Protein AF-A0A1Y1MK30-F1 (afdb_monomer_lite)

Structure (mmCIF, N/CA/C/O backbone):
data_AF-A0A1Y1MK30-F1
#
_entry.id   AF-A0A1Y1MK30-F1
#
loop_
_atom_site.group_PDB
_atom_site.id
_atom_site.type_symbol
_atom_site.label_atom_id
_atom_site.label_alt_id
_atom_site.label_comp_id
_atom_site.label_asym_id
_atom_site.label_entity_id
_atom_site.label_seq_id
_atom_site.pdbx_PDB_ins_code
_atom_site.Cartn_x
_atom_site.Cartn_y
_atom_site.Cartn_z
_atom_site.occupancy
_atom_site.B_iso_or_equiv
_atom_site.auth_seq_id
_atom_site.auth_comp_id
_atom_site.auth_asym_id
_atom_site.auth_atom_id
_atom_site.pdbx_PDB_model_num
ATOM 1 N N . MET A 1 1 ? -21.262 31.384 38.516 1.00 44.31 1 MET A N 1
ATOM 2 C CA . MET A 1 1 ? -21.390 30.256 37.567 1.00 44.31 1 MET A CA 1
ATOM 3 C C . MET A 1 1 ? -20.018 29.949 36.966 1.00 44.31 1 MET A C 1
ATOM 5 O O . MET A 1 1 ? -19.655 30.646 36.035 1.00 44.31 1 MET A O 1
ATOM 9 N N . SER A 1 2 ? -19.225 29.004 37.503 1.00 46.66 2 SER A N 1
ATOM 10 C CA . SER A 1 2 ? -17.925 28.610 36.889 1.00 46.66 2 SER A CA 1
ATOM 11 C C . SER A 1 2 ? -17.162 27.477 37.620 1.00 46.66 2 SER A C 1
ATOM 13 O O . SER A 1 2 ? -15.970 27.617 37.879 1.00 46.66 2 SER A O 1
ATOM 15 N N . ARG A 1 3 ? -17.782 26.345 38.002 1.00 42.00 3 ARG A N 1
ATOM 16 C CA . ARG A 1 3 ? -17.029 25.288 38.736 1.00 42.00 3 ARG A CA 1
ATOM 17 C C . ARG A 1 3 ? -17.183 23.825 38.297 1.00 42.00 3 ARG A C 1
ATOM 19 O O . ARG A 1 3 ? -16.627 22.968 38.966 1.00 42.00 3 ARG A O 1
ATOM 26 N N . ASN A 1 4 ? -17.810 23.517 37.157 1.00 45.62 4 ASN A N 1
ATOM 27 C CA . ASN A 1 4 ? -18.097 22.111 36.797 1.00 45.62 4 ASN A CA 1
ATOM 28 C C . ASN A 1 4 ? -17.429 21.565 35.521 1.00 45.62 4 ASN A C 1
ATOM 30 O O . ASN A 1 4 ? -17.775 20.471 35.089 1.00 45.62 4 ASN A O 1
ATOM 34 N N . ILE A 1 5 ? -16.458 22.259 34.917 1.00 50.25 5 ILE A N 1
ATOM 35 C CA . ILE A 1 5 ? -15.823 21.769 33.672 1.00 50.25 5 ILE A CA 1
ATOM 36 C C . ILE A 1 5 ? -14.637 20.819 33.950 1.00 50.25 5 ILE A C 1
ATOM 38 O O . ILE A 1 5 ? -14.328 19.962 33.129 1.00 50.25 5 ILE A O 1
ATOM 42 N N . ILE A 1 6 ? -14.010 20.889 35.129 1.00 48.25 6 ILE A N 1
ATOM 43 C CA . ILE A 1 6 ? -12.757 20.159 35.422 1.00 48.25 6 ILE A CA 1
ATOM 44 C C . ILE A 1 6 ? -13.002 18.696 35.854 1.00 48.25 6 ILE A C 1
ATOM 46 O O . ILE A 1 6 ? -12.089 17.874 35.830 1.00 48.25 6 ILE A O 1
ATOM 50 N N . THR A 1 7 ? -14.234 18.320 36.205 1.00 45.72 7 THR A N 1
ATO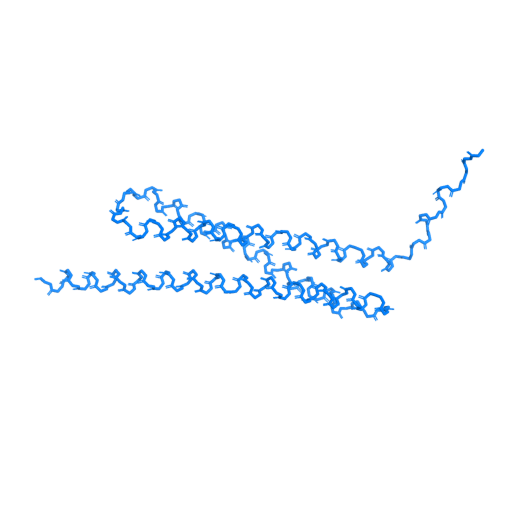M 51 C CA . THR A 1 7 ? -14.512 17.004 36.811 1.00 45.72 7 THR A CA 1
ATOM 52 C C . THR A 1 7 ? -14.937 15.926 35.808 1.00 45.72 7 THR A C 1
ATOM 54 O O . THR A 1 7 ? -14.816 14.741 36.108 1.00 45.72 7 THR A O 1
ATOM 57 N N . ILE A 1 8 ? -15.405 16.299 34.611 1.00 47.72 8 ILE A N 1
ATOM 58 C CA . ILE A 1 8 ? -15.925 15.336 33.618 1.00 47.72 8 ILE A CA 1
ATOM 59 C C . ILE A 1 8 ? -14.787 14.587 32.903 1.00 47.72 8 ILE A C 1
ATOM 61 O O . ILE A 1 8 ? -14.937 13.423 32.541 1.00 47.72 8 ILE A O 1
ATOM 65 N N . THR A 1 9 ? -13.613 15.201 32.765 1.00 46.19 9 THR A N 1
ATOM 66 C CA . THR A 1 9 ? -12.442 14.592 32.112 1.00 46.19 9 THR A CA 1
ATOM 67 C C . THR A 1 9 ? -11.854 13.410 32.883 1.00 46.19 9 THR A C 1
ATOM 69 O O . THR A 1 9 ? -11.261 12.532 32.267 1.00 46.19 9 THR A O 1
ATOM 72 N N . LYS A 1 10 ? -12.057 13.323 34.205 1.00 46.69 10 LYS A N 1
ATOM 73 C CA . LYS A 1 10 ? -11.483 12.252 35.042 1.00 46.69 10 LYS A CA 1
ATOM 74 C C . LYS A 1 10 ? -12.205 10.901 34.938 1.00 46.69 10 LYS A C 1
ATOM 76 O O . LYS A 1 10 ? -11.671 9.903 35.408 1.00 46.69 10 LYS A O 1
ATOM 81 N N . TRP A 1 11 ? -13.403 10.871 34.351 1.00 47.97 11 TRP A N 1
ATOM 82 C CA . TRP A 1 11 ? -14.272 9.686 34.320 1.00 47.97 11 TRP A CA 1
ATOM 83 C C . TRP A 1 11 ? -14.394 9.033 32.947 1.00 47.97 11 TRP A C 1
ATOM 85 O O . TRP A 1 11 ? -15.149 8.073 32.806 1.00 47.97 11 TRP A O 1
ATOM 95 N N . VAL A 1 12 ? -13.669 9.513 31.933 1.00 49.72 12 VAL A N 1
ATOM 96 C CA . VAL A 1 12 ? -13.597 8.794 30.658 1.00 49.72 12 VAL A CA 1
ATOM 97 C C . VAL A 1 12 ? -12.834 7.491 30.920 1.00 49.72 12 VAL A C 1
ATOM 99 O O . VAL A 1 12 ? -11.673 7.552 31.323 1.00 49.72 12 VAL A O 1
ATOM 102 N N . PRO A 1 13 ? -13.449 6.308 30.733 1.00 57.97 13 PRO A N 1
ATOM 103 C CA . PRO A 1 13 ? -12.749 5.051 30.955 1.00 57.97 13 PRO A CA 1
ATOM 104 C C . PRO A 1 13 ? -11.468 5.007 30.111 1.00 57.97 13 PRO A C 1
ATOM 106 O O . PRO A 1 13 ? -11.505 5.331 28.922 1.00 57.97 13 PRO A O 1
ATOM 109 N N . LEU A 1 14 ? -10.350 4.546 30.670 1.00 55.41 14 LEU A N 1
ATOM 110 C CA . LEU A 1 14 ? -9.088 4.336 29.932 1.00 55.41 14 LEU A CA 1
ATOM 111 C C . LEU A 1 14 ? -9.306 3.554 28.618 1.00 55.41 14 LEU A C 1
ATOM 113 O O . LEU A 1 14 ? -8.768 3.884 27.565 1.00 55.41 14 LEU A O 1
ATOM 117 N N . GLN A 1 15 ? -10.242 2.602 28.639 1.00 57.12 15 GLN A N 1
ATOM 118 C CA . GLN A 1 15 ? -10.665 1.806 27.482 1.00 57.12 15 GLN A CA 1
ATOM 119 C C . GLN A 1 15 ? -11.256 2.637 26.326 1.00 57.12 15 GLN A C 1
ATOM 121 O O . GLN A 1 15 ? -11.287 2.183 25.178 1.00 57.12 15 GLN A O 1
ATOM 126 N N . THR A 1 16 ? -11.831 3.809 26.603 1.00 63.53 16 THR A N 1
ATOM 127 C CA . THR A 1 16 ? -12.337 4.740 25.580 1.00 63.53 16 THR A CA 1
ATOM 128 C C . THR A 1 16 ? -11.210 5.553 24.952 1.00 63.53 16 THR A C 1
ATOM 130 O O . THR A 1 16 ? -11.228 5.722 23.731 1.00 63.53 16 THR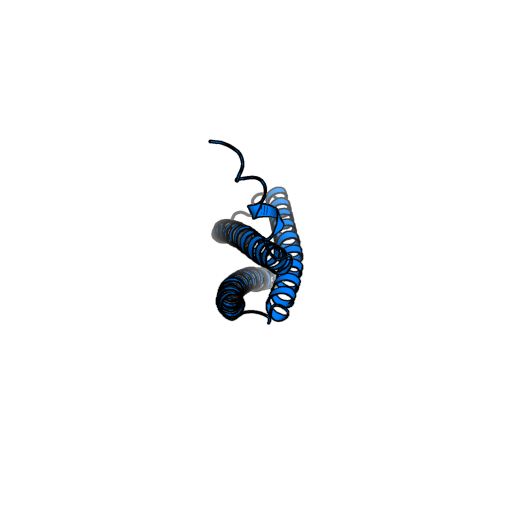 A O 1
ATOM 133 N N . GLU A 1 17 ? -10.200 5.964 25.722 1.00 65.38 17 GLU A N 1
ATOM 134 C CA . GLU A 1 17 ? -9.006 6.639 25.191 1.00 65.38 17 GLU A CA 1
ATOM 135 C C . GLU A 1 17 ? -8.148 5.713 24.328 1.00 65.38 17 GLU A C 1
ATOM 137 O O . GLU A 1 17 ? -7.795 6.085 23.210 1.00 65.38 17 GLU A O 1
ATOM 142 N N . GLU A 1 18 ? -7.908 4.473 24.761 1.00 67.94 18 GLU A N 1
ATOM 143 C CA . GLU A 1 18 ? -7.187 3.474 23.960 1.00 67.94 18 GLU A CA 1
ATOM 144 C C . GLU A 1 18 ? -7.875 3.240 22.611 1.00 67.94 18 GLU A C 1
ATOM 146 O O . GLU A 1 18 ? -7.246 3.298 21.554 1.00 67.94 18 GLU A O 1
ATOM 151 N N . SER A 1 19 ? -9.201 3.066 22.618 1.00 68.62 19 SER A N 1
ATOM 152 C CA . SER A 1 19 ? -9.961 2.901 21.375 1.00 68.62 19 SER A CA 1
ATOM 153 C C . SER A 1 19 ? -9.931 4.152 20.488 1.00 68.62 19 SER A C 1
ATOM 155 O O . SER A 1 19 ? -9.884 4.036 19.264 1.00 68.62 19 SER A O 1
ATOM 157 N N . LYS A 1 20 ? -9.903 5.354 21.079 1.00 75.75 20 LYS A N 1
ATOM 158 C CA . LYS A 1 20 ? -9.763 6.617 20.343 1.00 75.75 20 LYS A CA 1
ATOM 159 C C . LYS A 1 20 ? -8.392 6.703 19.670 1.00 75.75 20 LYS A C 1
ATOM 161 O O . LYS A 1 20 ? -8.338 7.051 18.493 1.00 75.75 20 LYS A O 1
ATOM 166 N N . ASN A 1 21 ? -7.327 6.304 20.364 1.00 80.62 21 ASN A N 1
ATOM 167 C CA . ASN A 1 21 ? -5.974 6.250 19.813 1.00 80.62 21 ASN A CA 1
ATOM 168 C C . ASN A 1 21 ? -5.871 5.272 18.637 1.00 80.62 21 ASN A C 1
ATOM 170 O O . ASN A 1 21 ? -5.317 5.632 17.602 1.00 80.62 21 ASN A O 1
ATOM 174 N N . VAL A 1 22 ? -6.473 4.080 18.735 1.00 80.19 22 VAL A N 1
ATOM 175 C CA . VAL A 1 22 ? -6.514 3.118 17.615 1.00 80.19 22 VAL A CA 1
ATOM 176 C C . VAL A 1 22 ? -7.206 3.722 16.389 1.00 80.19 22 VAL A C 1
ATOM 178 O O . VAL A 1 22 ? -6.694 3.626 15.275 1.00 80.19 22 VAL A O 1
ATOM 181 N N . PHE A 1 23 ? -8.350 4.391 16.563 1.00 82.00 23 PHE A N 1
ATOM 182 C CA . PHE A 1 23 ? -9.059 5.004 15.434 1.00 82.00 23 PHE A CA 1
ATOM 183 C C . PHE A 1 23 ? -8.336 6.227 14.856 1.00 82.00 23 PHE A C 1
ATOM 185 O O . PHE A 1 23 ? -8.396 6.437 13.646 1.00 82.00 23 PHE A O 1
ATOM 192 N N . LEU A 1 24 ? -7.629 7.007 15.680 1.00 84.19 24 LEU A N 1
ATOM 193 C CA . LEU A 1 24 ? -6.759 8.084 15.201 1.00 84.19 24 LEU A CA 1
ATOM 194 C C . LEU A 1 24 ? -5.621 7.525 14.343 1.00 84.19 24 LEU A C 1
ATOM 196 O O . LEU A 1 24 ? -5.418 8.005 13.231 1.00 84.19 24 LEU A O 1
ATOM 200 N N . LYS A 1 25 ? -4.955 6.452 14.794 1.00 84.31 25 LYS A N 1
ATOM 201 C CA . LYS A 1 25 ? -3.949 5.739 13.988 1.00 84.31 25 LYS A CA 1
ATOM 202 C C . LYS A 1 25 ? -4.530 5.249 12.660 1.00 84.31 25 LYS A C 1
ATOM 204 O O . LYS A 1 25 ? -3.895 5.419 11.627 1.00 84.31 25 LYS A O 1
ATOM 209 N N . CYS A 1 26 ? -5.744 4.690 12.661 1.00 84.75 26 CYS A N 1
ATOM 210 C CA . CYS A 1 26 ? -6.410 4.255 11.427 1.00 84.75 26 CYS A CA 1
ATOM 211 C C . CYS A 1 26 ? -6.681 5.426 10.470 1.00 84.75 26 CYS A C 1
ATOM 213 O O . CYS A 1 26 ? -6.533 5.275 9.259 1.00 84.75 26 CYS A O 1
ATOM 215 N N . ASN A 1 27 ? -7.045 6.598 10.999 1.00 85.38 27 ASN A N 1
ATOM 216 C CA . ASN A 1 27 ? -7.251 7.791 10.185 1.00 85.38 27 ASN A CA 1
ATOM 217 C C . ASN A 1 27 ? -5.938 8.323 9.597 1.00 85.38 27 ASN A C 1
ATOM 219 O O . ASN A 1 27 ? -5.896 8.610 8.406 1.00 85.38 27 ASN A O 1
ATOM 223 N N . HIS A 1 28 ? -4.866 8.389 10.391 1.00 88.00 28 HIS A N 1
ATOM 224 C CA . HIS A 1 28 ? -3.537 8.750 9.889 1.00 88.00 28 HIS A CA 1
ATOM 225 C C . HIS A 1 28 ? -3.053 7.772 8.818 1.00 88.00 28 HIS A C 1
ATOM 227 O O . HIS A 1 28 ? -2.571 8.195 7.773 1.00 88.00 28 HIS A O 1
ATOM 233 N N . LEU A 1 29 ? -3.257 6.471 9.040 1.00 87.81 29 LEU A N 1
ATOM 234 C CA . LEU A 1 29 ? -2.916 5.435 8.072 1.00 87.81 29 LEU A CA 1
ATOM 235 C C . LEU A 1 29 ? -3.700 5.592 6.767 1.00 87.81 29 LEU A C 1
ATOM 237 O O . LEU A 1 29 ? -3.139 5.410 5.692 1.00 87.81 29 LEU A O 1
ATOM 241 N N . ARG A 1 30 ? -4.987 5.951 6.846 1.00 87.50 30 ARG A N 1
ATOM 242 C CA . ARG A 1 30 ? -5.796 6.255 5.663 1.00 87.50 30 ARG A CA 1
ATOM 243 C C . ARG A 1 30 ? -5.211 7.424 4.876 1.00 87.50 30 ARG A C 1
ATOM 245 O O . ARG A 1 30 ? -5.078 7.286 3.667 1.00 87.50 30 ARG A O 1
ATOM 252 N N . THR A 1 31 ? -4.881 8.532 5.539 1.00 90.06 31 THR A N 1
ATOM 253 C CA . THR A 1 31 ? -4.304 9.711 4.876 1.00 90.06 31 THR A CA 1
ATOM 254 C C . THR A 1 31 ? -2.972 9.364 4.218 1.00 90.06 31 THR A C 1
ATOM 256 O O . THR A 1 31 ? -2.849 9.508 3.010 1.00 90.06 31 THR A O 1
ATOM 259 N N . ALA A 1 32 ? -2.042 8.756 4.958 1.00 88.31 32 ALA A N 1
ATOM 260 C CA . ALA A 1 32 ? -0.740 8.363 4.418 1.00 88.31 32 ALA A CA 1
ATOM 261 C C . ALA A 1 32 ? -0.859 7.387 3.229 1.00 88.31 32 ALA A C 1
ATOM 263 O O . ALA A 1 32 ? -0.103 7.459 2.264 1.00 88.31 32 ALA A O 1
ATOM 264 N N . ALA A 1 33 ? -1.843 6.484 3.258 1.00 86.38 33 ALA A N 1
ATOM 265 C CA . ALA A 1 33 ? -2.111 5.591 2.137 1.00 86.38 33 ALA A CA 1
ATOM 266 C C . ALA A 1 33 ? -2.703 6.307 0.913 1.00 86.38 33 ALA A C 1
ATOM 268 O O . ALA A 1 33 ? -2.456 5.886 -0.216 1.00 86.38 33 ALA A O 1
ATOM 269 N N . GLN A 1 34 ? -3.511 7.349 1.121 1.00 88.81 34 GLN A N 1
ATOM 270 C CA . GLN A 1 34 ? -4.031 8.188 0.041 1.00 88.81 34 GLN A CA 1
ATOM 271 C C . GLN A 1 34 ? -2.914 9.012 -0.597 1.00 88.81 34 GLN A C 1
ATOM 273 O O . GLN A 1 34 ? -2.849 9.062 -1.822 1.00 88.81 34 GLN A O 1
ATOM 278 N N . ASP A 1 35 ? -2.010 9.559 0.212 1.00 88.75 35 ASP A N 1
ATOM 279 C CA . ASP A 1 35 ? -0.841 10.294 -0.269 1.00 88.75 35 ASP A CA 1
ATOM 280 C C . ASP A 1 35 ? 0.056 9.376 -1.111 1.00 88.75 35 ASP A C 1
ATOM 282 O O . ASP A 1 35 ? 0.421 9.720 -2.231 1.00 88.75 35 ASP A O 1
ATOM 286 N N . LEU A 1 36 ? 0.309 8.146 -0.644 1.00 87.50 36 LEU A N 1
ATOM 287 C CA . LEU A 1 36 ? 1.058 7.150 -1.415 1.00 87.50 36 LEU A CA 1
ATOM 288 C C . LEU A 1 36 ? 0.367 6.792 -2.740 1.00 87.50 36 LEU A C 1
ATOM 290 O O . LEU A 1 36 ? 1.036 6.661 -3.763 1.00 87.50 36 LEU A O 1
ATOM 294 N N . LEU A 1 37 ? -0.963 6.635 -2.744 1.00 86.38 37 LEU A N 1
ATOM 295 C CA . LEU A 1 37 ? -1.727 6.391 -3.975 1.00 86.38 37 LEU A CA 1
ATOM 296 C C . LEU A 1 37 ? -1.602 7.556 -4.959 1.00 86.38 37 LEU A C 1
ATOM 298 O O . LEU A 1 37 ? -1.492 7.324 -6.161 1.00 86.38 37 LEU A O 1
ATOM 302 N N . GLN A 1 38 ? -1.616 8.791 -4.460 1.00 88.56 38 GLN A N 1
ATOM 303 C CA . GLN A 1 38 ? -1.436 9.975 -5.288 1.00 88.56 38 GLN A CA 1
ATOM 304 C C . GLN A 1 38 ? -0.020 10.026 -5.868 1.00 88.56 38 GLN A C 1
ATOM 306 O O . GLN A 1 38 ? 0.119 10.178 -7.078 1.00 88.56 38 GLN A O 1
ATOM 311 N N . SER A 1 39 ? 1.012 9.807 -5.048 1.00 86.12 39 SER A N 1
ATOM 312 C CA . SER A 1 39 ? 2.408 9.754 -5.502 1.00 86.12 39 SER A CA 1
ATOM 313 C C . SER A 1 39 ? 2.636 8.658 -6.545 1.00 86.12 39 SER A C 1
ATOM 315 O O . SER A 1 39 ? 3.250 8.914 -7.577 1.00 86.12 39 SER A O 1
ATOM 317 N N . LEU A 1 40 ? 2.080 7.460 -6.332 1.00 84.12 40 LEU A N 1
ATOM 318 C CA . LEU A 1 40 ? 2.122 6.363 -7.305 1.00 84.12 40 LEU A CA 1
ATOM 319 C C . LEU A 1 40 ? 1.407 6.719 -8.613 1.00 84.12 40 LEU A C 1
ATOM 321 O O . LEU A 1 40 ? 1.903 6.393 -9.689 1.00 84.12 40 LEU A O 1
ATOM 325 N N . GLY A 1 41 ? 0.247 7.375 -8.532 1.00 83.38 41 GLY A N 1
ATOM 326 C CA . GLY A 1 41 ? -0.512 7.809 -9.704 1.00 83.38 41 GLY A CA 1
ATOM 327 C C . GLY A 1 41 ? 0.228 8.861 -10.531 1.00 83.38 41 GLY A C 1
ATOM 328 O O . GLY A 1 41 ? 0.293 8.740 -11.756 1.00 83.38 41 GLY A O 1
ATOM 329 N N . THR A 1 42 ? 0.829 9.852 -9.869 1.00 86.12 42 THR A N 1
ATOM 330 C CA . THR A 1 42 ? 1.671 10.864 -10.518 1.00 86.12 42 THR A CA 1
ATOM 331 C C . THR A 1 42 ? 2.885 10.212 -11.173 1.00 86.12 42 THR A C 1
ATOM 333 O O . THR A 1 42 ? 3.103 10.409 -12.366 1.00 86.12 42 THR A O 1
ATOM 336 N N . PHE A 1 43 ? 3.602 9.352 -10.442 1.00 84.31 43 PHE A N 1
ATOM 337 C CA . PHE A 1 43 ? 4.763 8.633 -10.964 1.00 84.31 43 PHE A CA 1
ATOM 338 C C . PHE A 1 43 ? 4.416 7.801 -12.203 1.00 84.31 43 PHE A C 1
ATOM 340 O O . PHE A 1 43 ? 5.094 7.904 -13.219 1.00 84.31 43 PHE A O 1
ATOM 347 N N . LEU A 1 44 ? 3.340 7.008 -12.155 1.00 81.25 44 LEU A N 1
ATOM 348 C CA . LEU A 1 44 ? 2.895 6.200 -13.295 1.00 81.25 44 LEU A CA 1
ATOM 349 C C . LEU A 1 44 ? 2.543 7.056 -14.512 1.00 81.25 44 LEU A C 1
ATOM 351 O O . LEU A 1 44 ? 2.899 6.695 -15.631 1.00 81.25 44 LEU A O 1
ATOM 355 N N . SER A 1 45 ? 1.875 8.189 -14.298 1.00 80.81 45 SER A N 1
ATOM 356 C CA . SER A 1 45 ? 1.493 9.098 -15.382 1.00 80.81 45 SER A CA 1
ATOM 357 C C . SER A 1 45 ? 2.726 9.706 -16.054 1.00 80.81 45 SER A C 1
ATOM 359 O O . SER A 1 45 ? 2.828 9.707 -17.280 1.00 80.81 45 SER A O 1
ATOM 361 N N . GLU A 1 46 ? 3.693 10.171 -15.261 1.00 79.00 46 GLU A N 1
ATOM 362 C CA . GLU A 1 46 ? 4.968 10.692 -15.764 1.00 79.00 46 GLU A CA 1
ATOM 363 C C . GLU A 1 46 ? 5.787 9.607 -16.472 1.00 79.00 46 GLU A C 1
ATOM 365 O O . GLU A 1 46 ? 6.359 9.846 -17.536 1.00 79.00 46 GLU A O 1
ATOM 370 N N . PHE A 1 47 ? 5.813 8.399 -15.909 1.00 75.06 47 PHE A N 1
ATOM 371 C CA . PHE A 1 47 ? 6.516 7.251 -16.467 1.00 75.06 47 PHE A CA 1
ATOM 372 C C . PHE A 1 47 ? 5.940 6.843 -17.828 1.00 75.06 47 PHE A C 1
ATOM 374 O O . PHE A 1 47 ? 6.683 6.690 -18.796 1.00 75.06 47 PHE A O 1
ATOM 381 N N . GLN A 1 48 ? 4.614 6.739 -17.943 1.00 73.44 48 GLN A N 1
ATOM 382 C CA . GLN A 1 48 ? 3.938 6.434 -19.206 1.00 73.44 48 GLN A CA 1
ATOM 383 C C . GLN A 1 48 ? 4.141 7.536 -20.254 1.00 73.44 48 GLN A C 1
ATOM 385 O O . GLN A 1 48 ? 4.401 7.223 -21.416 1.00 73.44 48 GLN A O 1
ATOM 390 N N . GLN A 1 49 ? 4.083 8.816 -19.868 1.00 71.88 49 GLN A N 1
ATOM 391 C CA . GLN A 1 49 ? 4.352 9.929 -20.788 1.00 71.88 49 GLN A CA 1
ATOM 392 C C . GLN A 1 49 ? 5.788 9.897 -21.329 1.00 71.88 49 GLN A C 1
ATOM 394 O O . GLN A 1 49 ? 5.991 10.069 -22.532 1.00 71.88 49 GLN A O 1
ATOM 399 N N . LYS A 1 50 ? 6.778 9.619 -20.470 1.00 67.94 50 LYS A N 1
ATOM 400 C CA . LYS A 1 50 ? 8.191 9.499 -20.868 1.00 67.94 50 LYS A CA 1
ATOM 401 C C . LYS A 1 50 ? 8.461 8.261 -21.731 1.00 67.94 50 LYS A C 1
ATOM 403 O O . LYS A 1 50 ? 9.258 8.331 -22.661 1.00 67.94 50 LYS A O 1
ATOM 408 N N . ASN A 1 51 ? 7.771 7.146 -21.484 1.00 60.38 51 ASN A N 1
ATOM 409 C CA . ASN A 1 51 ? 7.909 5.929 -22.294 1.00 60.38 51 ASN A CA 1
ATOM 410 C C . ASN A 1 51 ? 7.173 6.010 -23.640 1.00 60.38 51 ASN A C 1
ATOM 412 O O . ASN A 1 51 ? 7.611 5.402 -24.618 1.00 60.38 51 ASN A O 1
ATOM 416 N N . GLY A 1 52 ? 6.078 6.772 -23.715 1.00 55.19 52 GLY A N 1
ATOM 417 C CA . GLY A 1 52 ? 5.294 6.951 -24.938 1.00 55.19 52 GLY A CA 1
ATOM 418 C C . GLY A 1 52 ? 6.031 7.727 -26.030 1.00 55.19 52 GLY A C 1
ATOM 419 O O . GLY A 1 52 ? 5.776 7.515 -27.217 1.00 55.19 52 GLY A O 1
ATOM 420 N N . TRP A 1 53 ? 6.972 8.600 -25.665 1.00 45.47 53 TRP A N 1
ATOM 421 C CA . TRP A 1 53 ? 7.692 9.471 -26.593 1.00 45.47 53 TRP A CA 1
ATOM 422 C C . TRP A 1 53 ? 9.199 9.332 -26.408 1.00 45.47 53 TRP A C 1
ATOM 424 O O . TRP A 1 53 ? 9.706 9.856 -25.436 1.00 45.47 53 TRP A O 1
ATOM 434 N N . LYS A 1 54 ? 9.887 8.681 -27.364 1.00 49.25 54 LYS A N 1
ATOM 435 C CA . LYS A 1 54 ? 11.275 8.881 -27.878 1.00 49.25 54 LYS A CA 1
ATOM 436 C C . LYS A 1 54 ? 12.342 9.643 -27.040 1.00 49.25 54 LYS A C 1
ATOM 438 O O . LYS A 1 54 ? 13.318 10.117 -27.619 1.00 49.25 54 LYS A O 1
ATOM 443 N N . SER A 1 55 ? 12.257 9.766 -25.722 1.00 47.16 55 SER A N 1
ATOM 444 C CA . SER A 1 55 ? 13.158 10.590 -24.925 1.00 47.16 55 SER A CA 1
ATOM 445 C C . SER A 1 55 ? 14.212 9.704 -24.278 1.00 47.16 55 SER A C 1
ATOM 447 O O . SER A 1 55 ? 14.206 9.451 -23.079 1.00 47.16 55 SER A O 1
ATOM 449 N N . TYR A 1 56 ? 15.201 9.319 -25.081 1.00 49.41 56 TYR A N 1
ATOM 450 C CA . TYR A 1 56 ? 16.550 8.988 -24.605 1.00 49.41 56 TYR A CA 1
ATOM 451 C C . TYR A 1 56 ? 17.269 10.237 -24.041 1.00 49.41 56 TYR A C 1
ATOM 453 O O . TYR A 1 56 ? 18.479 10.399 -24.190 1.00 49.41 56 TYR A O 1
ATOM 461 N N . GLN A 1 57 ? 16.532 11.189 -23.464 1.00 46.31 57 GLN A N 1
ATOM 462 C CA . GLN A 1 57 ? 17.085 12.457 -23.018 1.00 46.31 57 GLN A CA 1
ATOM 463 C C . GLN A 1 57 ? 17.589 12.320 -21.580 1.00 46.31 57 GLN A C 1
ATOM 465 O O . GLN A 1 57 ? 16.837 12.437 -20.612 1.00 46.31 57 GLN A O 1
ATOM 470 N N . THR A 1 58 ? 18.914 12.139 -21.518 1.00 50.81 58 THR A N 1
ATOM 471 C CA . THR A 1 58 ? 19.848 12.331 -20.392 1.00 50.81 58 THR A CA 1
ATOM 472 C C . THR A 1 58 ? 19.782 11.322 -19.241 1.00 50.81 58 THR A C 1
ATOM 474 O O . THR A 1 58 ? 18.769 11.190 -18.565 1.00 50.81 58 THR A O 1
ATOM 477 N N . LEU A 1 59 ? 20.923 10.664 -18.973 1.00 50.88 59 LEU A N 1
ATOM 478 C CA . LEU A 1 59 ? 21.149 9.746 -17.842 1.00 50.88 59 LEU A CA 1
ATOM 479 C C . LEU A 1 59 ? 20.702 10.328 -16.487 1.00 50.88 59 LEU A C 1
ATOM 481 O O . LEU A 1 59 ? 20.165 9.585 -15.672 1.00 50.88 59 LEU A O 1
ATOM 485 N N . SER A 1 60 ? 20.820 11.646 -16.282 1.00 53.50 60 SER A N 1
ATOM 486 C CA . SER A 1 60 ? 20.403 12.303 -15.032 1.00 53.50 60 SER A CA 1
ATOM 487 C C . SER A 1 60 ? 18.895 12.229 -14.767 1.00 53.50 60 SER A C 1
ATOM 489 O O . SER A 1 60 ? 18.469 12.239 -13.618 1.00 53.50 60 SER A O 1
ATOM 491 N N . ASN A 1 61 ? 18.060 12.134 -15.811 1.00 63.53 61 ASN A N 1
ATOM 492 C CA . ASN A 1 61 ? 16.615 11.969 -15.638 1.00 63.53 61 ASN A CA 1
ATOM 493 C C . ASN A 1 61 ? 16.241 10.543 -15.222 1.00 63.53 61 ASN A C 1
ATOM 495 O O . ASN A 1 61 ? 15.177 10.354 -14.637 1.00 63.53 61 ASN A O 1
ATOM 499 N N . ASN A 1 62 ? 17.087 9.552 -15.521 1.00 67.56 62 ASN A N 1
ATOM 500 C CA . ASN A 1 62 ? 16.841 8.160 -15.151 1.00 67.56 62 ASN A CA 1
ATOM 501 C C . ASN A 1 62 ? 17.195 7.902 -13.684 1.00 67.56 62 ASN A C 1
ATOM 503 O O . ASN A 1 62 ? 16.443 7.208 -13.009 1.00 67.56 62 ASN A O 1
ATOM 507 N N . GLU A 1 63 ? 18.279 8.500 -13.182 1.00 72.69 63 GLU A N 1
ATOM 508 C CA . GLU A 1 63 ? 18.638 8.450 -11.755 1.00 72.69 63 GLU A CA 1
ATOM 509 C C . GLU A 1 63 ? 17.516 9.032 -10.887 1.00 72.69 63 GLU A C 1
ATOM 511 O O . GLU A 1 63 ? 17.050 8.368 -9.969 1.00 72.69 63 GLU A O 1
ATOM 516 N N . LEU A 1 64 ? 16.960 10.187 -11.269 1.00 77.19 64 LEU A N 1
ATOM 517 C CA . LEU A 1 64 ? 15.846 10.813 -10.547 1.00 77.19 64 LEU A CA 1
ATOM 518 C C . LEU A 1 64 ? 14.557 9.964 -10.561 1.00 77.19 64 LEU A C 1
ATOM 520 O O . LEU A 1 64 ? 13.777 9.984 -9.611 1.00 77.19 64 LEU A O 1
ATOM 524 N N . ILE A 1 65 ? 14.315 9.187 -11.625 1.00 76.12 65 ILE A N 1
ATOM 525 C CA . ILE A 1 65 ? 13.192 8.233 -11.678 1.00 76.12 65 ILE A CA 1
ATOM 526 C C . ILE A 1 65 ? 13.423 7.071 -10.705 1.00 76.12 65 ILE A C 1
ATOM 528 O O . ILE A 1 65 ? 12.477 6.645 -10.041 1.00 76.12 65 ILE A O 1
ATOM 532 N N . ILE A 1 66 ? 14.656 6.566 -10.622 1.00 79.81 66 ILE A N 1
ATOM 533 C CA . ILE A 1 66 ? 15.028 5.486 -9.703 1.00 79.81 66 ILE A CA 1
ATOM 534 C C . ILE A 1 66 ? 14.913 5.968 -8.255 1.00 79.81 66 ILE A C 1
ATOM 536 O O . ILE A 1 66 ? 14.231 5.313 -7.474 1.00 79.81 66 ILE A O 1
ATOM 540 N N . GLU A 1 67 ? 15.458 7.140 -7.922 1.00 82.88 67 GLU A N 1
ATOM 541 C CA . GLU A 1 67 ? 15.355 7.741 -6.582 1.00 82.88 67 GLU A CA 1
ATOM 542 C C . GLU A 1 67 ? 13.893 7.940 -6.154 1.00 82.88 67 GLU A C 1
ATOM 544 O O . GLU A 1 67 ? 13.502 7.591 -5.038 1.00 82.88 67 GLU A O 1
ATOM 549 N N . ASN A 1 68 ? 13.040 8.435 -7.057 1.00 82.19 68 ASN A N 1
ATOM 550 C CA . ASN A 1 68 ? 11.610 8.577 -6.782 1.00 82.19 68 ASN A CA 1
ATOM 551 C C . ASN A 1 68 ? 10.932 7.220 -6.532 1.00 82.19 68 ASN A C 1
ATOM 553 O O . ASN A 1 68 ? 10.065 7.107 -5.662 1.00 82.19 68 ASN A O 1
ATOM 557 N N . LEU A 1 69 ? 11.312 6.183 -7.281 1.00 82.25 69 LEU A N 1
ATOM 558 C CA . LEU A 1 69 ? 10.775 4.835 -7.109 1.00 82.25 69 LEU A CA 1
ATOM 559 C C . LEU A 1 69 ? 11.258 4.190 -5.800 1.00 82.25 69 LEU A C 1
ATOM 561 O O . LEU A 1 69 ? 10.473 3.513 -5.132 1.00 82.25 69 LEU A O 1
ATOM 565 N N . GLU A 1 70 ? 12.504 4.435 -5.398 1.00 85.69 70 GLU A N 1
ATOM 566 C CA . GLU A 1 70 ? 13.051 4.026 -4.101 1.00 85.69 70 GLU A CA 1
ATOM 567 C C . GLU A 1 70 ? 12.298 4.701 -2.951 1.00 85.69 70 GLU A C 1
ATOM 569 O O . GLU A 1 70 ? 11.768 4.006 -2.083 1.00 85.69 70 GLU A O 1
ATOM 574 N N . ALA A 1 71 ? 12.099 6.022 -3.006 1.00 86.50 71 ALA A N 1
ATOM 575 C CA . ALA A 1 71 ? 11.343 6.760 -1.992 1.00 86.50 71 ALA A CA 1
ATOM 576 C C . ALA A 1 71 ? 9.889 6.262 -1.852 1.00 86.50 71 ALA A C 1
ATOM 578 O O . ALA A 1 71 ? 9.368 6.101 -0.740 1.00 86.50 71 ALA A O 1
ATOM 579 N N . ILE A 1 72 ? 9.220 5.968 -2.974 1.00 85.69 72 ILE A N 1
ATOM 580 C CA . ILE A 1 72 ? 7.879 5.362 -2.984 1.00 85.69 72 ILE A CA 1
ATOM 581 C C . ILE A 1 72 ? 7.909 3.965 -2.349 1.00 85.69 72 ILE A C 1
ATOM 583 O O . ILE A 1 72 ? 7.000 3.609 -1.590 1.00 85.69 72 ILE A O 1
ATOM 587 N N . THR A 1 73 ? 8.941 3.172 -2.640 1.00 86.38 73 THR A N 1
ATOM 588 C CA . THR A 1 73 ? 9.094 1.804 -2.128 1.00 86.38 73 THR A CA 1
ATOM 589 C C . THR A 1 73 ? 9.329 1.792 -0.621 1.00 86.38 73 THR A C 1
ATOM 591 O O . THR A 1 73 ? 8.677 1.019 0.089 1.00 86.38 73 THR A O 1
ATOM 594 N N . ASP A 1 74 ? 10.176 2.686 -0.116 1.00 88.88 74 ASP A N 1
ATOM 595 C CA . ASP A 1 74 ? 10.432 2.849 1.315 1.00 88.88 74 ASP A CA 1
ATOM 596 C C . ASP A 1 74 ? 9.161 3.267 2.052 1.00 88.88 74 ASP A C 1
ATOM 598 O O . ASP A 1 74 ? 8.744 2.613 3.015 1.00 88.88 74 ASP A O 1
ATOM 602 N N . THR A 1 75 ? 8.454 4.267 1.518 1.00 87.25 75 THR A N 1
ATOM 603 C CA . THR A 1 75 ? 7.167 4.715 2.065 1.00 87.25 75 THR A CA 1
ATOM 604 C C . THR A 1 75 ? 6.155 3.565 2.098 1.00 87.25 75 THR A C 1
ATOM 606 O O . THR A 1 75 ? 5.486 3.340 3.110 1.00 87.25 75 THR A O 1
ATOM 609 N N . ALA A 1 76 ? 6.057 2.772 1.025 1.00 85.06 76 ALA A N 1
ATOM 610 C CA . ALA A 1 76 ? 5.175 1.608 0.968 1.00 85.06 76 ALA A CA 1
ATOM 611 C C . ALA A 1 76 ? 5.564 0.523 1.991 1.00 85.06 76 ALA A C 1
ATOM 613 O O . ALA A 1 76 ? 4.688 -0.117 2.593 1.00 85.06 76 ALA A O 1
ATOM 614 N N . HIS A 1 77 ? 6.862 0.318 2.221 1.00 87.00 77 HIS A N 1
ATOM 615 C CA . HIS A 1 77 ? 7.370 -0.640 3.196 1.00 87.00 77 HIS A CA 1
ATOM 616 C C . HIS A 1 77 ? 7.028 -0.234 4.637 1.00 87.00 77 HIS A C 1
ATOM 618 O O . HIS A 1 77 ? 6.580 -1.069 5.435 1.00 87.00 77 HIS A O 1
ATOM 624 N N . GLU A 1 78 ? 7.179 1.043 4.979 1.00 87.50 78 GLU A N 1
ATOM 625 C CA . GLU A 1 78 ? 6.770 1.580 6.279 1.00 87.50 78 GLU A CA 1
ATOM 626 C C . GLU A 1 78 ? 5.255 1.470 6.483 1.00 87.50 78 GLU A C 1
ATOM 628 O O . GLU A 1 78 ? 4.776 1.006 7.529 1.00 87.50 78 GLU A O 1
ATOM 633 N N . LEU A 1 79 ? 4.483 1.799 5.445 1.00 87.00 79 LEU A N 1
ATOM 634 C CA . LEU A 1 79 ? 3.027 1.714 5.468 1.00 87.00 79 LEU A CA 1
ATOM 635 C C . LEU A 1 79 ? 2.545 0.277 5.714 1.00 87.00 79 LEU A C 1
ATOM 637 O O . LEU A 1 79 ? 1.606 0.055 6.483 1.00 87.00 79 LEU A O 1
ATOM 641 N N . LYS A 1 80 ? 3.211 -0.720 5.115 1.00 87.38 80 LYS A N 1
ATOM 642 C CA . LYS A 1 80 ? 2.923 -2.148 5.326 1.00 87.38 80 LYS A CA 1
ATOM 643 C C . LYS A 1 80 ? 2.986 -2.515 6.809 1.00 87.38 80 LYS A C 1
ATOM 645 O O . LYS A 1 80 ? 2.066 -3.171 7.305 1.00 87.38 80 LYS A O 1
ATOM 650 N N . LYS A 1 81 ? 4.036 -2.095 7.525 1.00 87.50 81 LYS A N 1
ATOM 651 C CA . LYS A 1 81 ? 4.179 -2.357 8.971 1.00 87.50 81 LYS A CA 1
ATOM 652 C C . LYS A 1 81 ? 3.021 -1.728 9.753 1.00 87.50 81 LYS A C 1
ATOM 654 O O . LYS A 1 81 ? 2.404 -2.396 10.586 1.00 87.50 81 LYS A O 1
ATOM 659 N N . SER A 1 82 ? 2.664 -0.491 9.415 1.00 86.94 82 SER A N 1
ATOM 660 C CA . SER A 1 82 ? 1.549 0.238 10.031 1.00 86.94 82 SER A CA 1
ATOM 661 C C . SER A 1 82 ? 0.192 -0.436 9.795 1.00 86.94 82 SER A C 1
ATOM 663 O O . SER A 1 82 ? -0.600 -0.562 10.730 1.00 86.94 82 SER A O 1
ATOM 665 N N . PHE A 1 83 ? -0.056 -0.967 8.593 1.00 83.75 83 PHE A N 1
ATOM 666 C CA . PHE A 1 83 ? -1.250 -1.764 8.298 1.00 83.75 83 PHE A CA 1
ATOM 667 C C . PHE A 1 83 ? -1.330 -3.032 9.150 1.00 83.75 83 PHE A C 1
ATOM 669 O O . PHE A 1 83 ? -2.379 -3.306 9.733 1.00 83.75 83 PHE A O 1
ATOM 676 N N . PHE A 1 84 ? -0.242 -3.801 9.255 1.00 84.88 84 PHE A N 1
ATOM 677 C CA . PHE A 1 84 ? -0.230 -5.019 10.073 1.00 84.88 84 PHE A CA 1
ATOM 678 C C . PHE A 1 84 ? -0.541 -4.729 11.544 1.00 84.88 84 PHE A C 1
ATOM 680 O O . PHE A 1 84 ? -1.352 -5.435 12.150 1.00 84.88 84 PHE A O 1
ATOM 687 N N . ASN A 1 85 ? 0.051 -3.671 12.097 1.00 85.50 85 ASN A N 1
ATOM 688 C CA . ASN A 1 85 ? -0.194 -3.263 13.476 1.00 85.50 85 ASN A CA 1
ATOM 689 C C . ASN A 1 85 ? -1.644 -2.797 13.677 1.00 85.50 85 ASN A C 1
ATOM 691 O O . ASN A 1 85 ? -2.306 -3.262 14.603 1.00 85.50 85 ASN A O 1
ATOM 695 N N . ALA A 1 86 ? -2.183 -1.975 12.769 1.00 82.31 86 ALA A N 1
ATOM 696 C CA . ALA A 1 86 ? -3.566 -1.503 12.843 1.00 82.31 86 ALA A CA 1
ATOM 697 C C . ALA A 1 86 ? -4.586 -2.653 12.767 1.00 82.31 86 ALA A C 1
ATOM 699 O O . ALA A 1 86 ? -5.512 -2.713 13.576 1.00 82.31 86 ALA A O 1
ATOM 700 N N . PHE A 1 87 ? -4.407 -3.615 11.853 1.00 80.06 87 PHE A N 1
ATOM 701 C CA . PHE A 1 87 ? -5.290 -4.786 11.771 1.00 80.06 87 PHE A CA 1
ATOM 702 C C . PHE A 1 87 ? -5.225 -5.658 13.032 1.00 80.06 87 PHE A C 1
ATOM 704 O O . PHE A 1 87 ? -6.259 -6.158 13.482 1.00 80.06 87 PHE A O 1
ATOM 711 N N . ARG A 1 88 ? -4.036 -5.806 13.634 1.00 82.81 88 ARG A N 1
ATOM 712 C CA . ARG A 1 88 ? -3.858 -6.530 14.900 1.00 82.81 88 ARG A CA 1
ATOM 713 C C . ARG A 1 88 ? -4.589 -5.831 16.052 1.00 82.81 88 ARG A C 1
ATOM 715 O O . ARG A 1 88 ? -5.367 -6.482 16.748 1.00 82.81 88 ARG A O 1
ATOM 722 N N . GLU A 1 89 ? -4.404 -4.520 16.211 1.00 80.38 89 GLU A N 1
ATOM 723 C CA . GLU A 1 89 ? -5.060 -3.708 17.253 1.00 80.38 89 GLU A CA 1
ATOM 724 C C . GLU A 1 89 ? -6.597 -3.694 17.092 1.00 80.38 89 GLU A C 1
ATOM 726 O O . GLU A 1 89 ? -7.344 -3.802 18.070 1.00 80.38 89 GLU A O 1
ATOM 731 N N . LEU A 1 90 ? -7.102 -3.636 15.852 1.00 76.81 90 LEU A N 1
ATOM 732 C CA . LEU A 1 90 ? -8.540 -3.710 15.560 1.00 76.81 90 LEU A CA 1
ATOM 733 C C . LEU A 1 90 ? -9.140 -5.091 15.875 1.00 76.81 90 LEU A C 1
ATOM 735 O O . LEU A 1 90 ? -10.305 -5.169 16.272 1.00 76.81 90 LEU A O 1
ATOM 739 N N . GLY A 1 91 ? -8.365 -6.171 15.723 1.00 71.81 91 GLY A N 1
ATOM 740 C CA . GLY A 1 91 ? -8.785 -7.543 16.036 1.00 71.81 91 GLY A CA 1
ATOM 741 C C . GLY A 1 91 ? -8.871 -7.853 17.538 1.00 71.81 91 GLY A C 1
ATOM 742 O O . GLY A 1 91 ? -9.665 -8.704 17.948 1.00 71.81 91 GLY A O 1
ATOM 743 N N . GLN A 1 92 ? -8.097 -7.147 18.367 1.00 71.94 92 GLN A N 1
ATOM 744 C CA . GLN A 1 92 ? -8.070 -7.322 19.827 1.00 71.94 92 GLN A CA 1
ATOM 745 C C . GLN A 1 92 ? -9.197 -6.557 20.552 1.00 71.94 92 GLN A C 1
ATOM 747 O O . GLN A 1 92 ? -9.611 -6.942 21.646 1.00 71.94 92 GLN A O 1
ATOM 752 N N . ASN A 1 93 ? -9.766 -5.519 19.929 1.00 62.06 93 ASN A N 1
ATOM 753 C CA . ASN A 1 93 ? -10.807 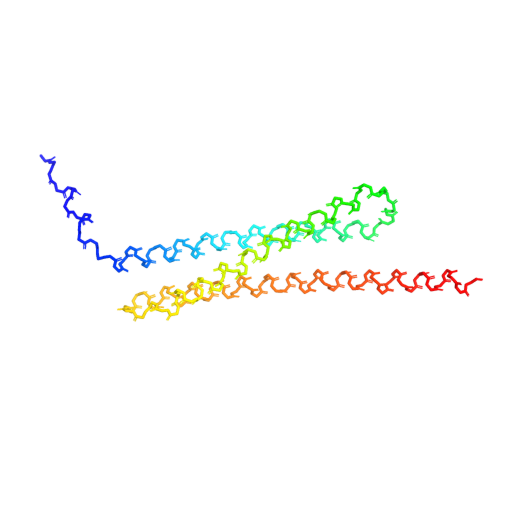-4.661 20.508 1.00 62.06 93 ASN A CA 1
ATOM 754 C C . ASN A 1 93 ? -12.206 -5.329 20.547 1.00 62.06 93 ASN A C 1
ATOM 756 O O . ASN A 1 93 ? -13.102 -5.012 19.763 1.00 62.06 93 ASN A O 1
ATOM 760 N N . ARG A 1 94 ? -12.422 -6.268 21.480 1.00 56.84 94 ARG A N 1
ATOM 761 C CA . ARG A 1 94 ? -13.665 -7.069 21.585 1.00 56.84 94 ARG A CA 1
ATOM 762 C C . ARG A 1 94 ? -14.770 -6.495 22.486 1.00 56.84 94 ARG A C 1
ATOM 764 O O . ARG A 1 94 ? -15.870 -7.046 22.490 1.00 56.84 94 ARG A O 1
ATOM 771 N N . GLN A 1 95 ? -14.529 -5.420 23.237 1.00 58.50 95 GLN A N 1
ATOM 772 C CA . GLN A 1 95 ? -15.279 -5.195 24.485 1.00 58.50 95 GLN A CA 1
ATOM 773 C C . GLN A 1 95 ? -16.582 -4.361 24.422 1.00 58.50 95 GLN A C 1
ATOM 775 O O . GLN A 1 95 ? -17.256 -4.275 25.437 1.00 58.50 95 GLN A O 1
ATOM 780 N N . MET A 1 96 ? -17.034 -3.806 23.283 1.00 60.69 96 MET A N 1
ATOM 781 C CA . MET A 1 96 ? -18.369 -3.152 23.204 1.00 60.69 96 MET A CA 1
ATOM 782 C C . MET A 1 96 ? -19.006 -3.239 21.809 1.00 60.69 96 MET A C 1
ATOM 784 O O . MET A 1 96 ? -18.294 -3.179 20.809 1.00 60.69 96 MET A O 1
ATOM 788 N N . ALA A 1 97 ? -20.343 -3.299 21.717 1.00 59.56 97 ALA A N 1
ATOM 789 C CA . ALA A 1 97 ? -21.075 -3.369 20.441 1.00 59.56 97 ALA A CA 1
ATOM 790 C C . ALA A 1 97 ? -20.784 -2.173 19.508 1.00 59.56 97 ALA A C 1
ATOM 792 O O . ALA A 1 97 ? -20.454 -2.370 18.341 1.00 59.56 97 ALA A O 1
ATOM 793 N N . ILE A 1 98 ? -20.787 -0.943 20.037 1.00 61.06 98 ILE A N 1
ATOM 794 C CA . ILE A 1 98 ? -20.444 0.275 19.273 1.00 61.06 98 ILE A CA 1
ATOM 795 C C . ILE A 1 98 ? -18.984 0.229 18.787 1.00 61.06 98 ILE A C 1
ATOM 797 O O . ILE A 1 98 ? -18.690 0.559 17.637 1.00 61.06 98 ILE A O 1
ATOM 801 N N . LYS A 1 99 ? -18.060 -0.253 19.632 1.00 68.44 99 LYS A N 1
ATOM 802 C CA . LYS A 1 99 ? -16.647 -0.438 19.260 1.00 68.44 99 LYS A CA 1
ATOM 803 C C . LYS A 1 99 ? -16.480 -1.504 18.175 1.00 68.44 99 LYS A C 1
ATOM 805 O O . LYS A 1 99 ? -15.680 -1.302 17.267 1.00 68.44 99 LYS A O 1
ATOM 810 N N . LYS A 1 100 ? -17.262 -2.589 18.212 1.00 70.69 100 LYS A N 1
ATOM 811 C CA . LYS A 1 100 ? -17.267 -3.633 17.172 1.00 70.69 100 LYS A CA 1
ATOM 812 C C . LYS A 1 100 ? -17.727 -3.089 15.821 1.00 70.69 100 LYS A C 1
ATOM 814 O O . LYS A 1 100 ? -17.065 -3.351 14.823 1.00 70.69 100 LYS A O 1
ATOM 819 N N . VAL A 1 101 ? -18.809 -2.304 15.785 1.00 75.38 101 VAL A N 1
ATOM 820 C CA . VAL A 1 101 ? -19.303 -1.684 14.540 1.00 75.38 101 VAL A CA 1
ATOM 821 C C . VAL A 1 101 ? -18.249 -0.746 13.952 1.00 75.38 101 VAL A C 1
ATOM 823 O O . VAL A 1 101 ? -17.886 -0.881 12.784 1.00 75.38 101 VAL A O 1
ATOM 826 N N . LYS A 1 102 ? -17.686 0.153 14.769 1.00 76.38 102 LYS A N 1
ATOM 827 C CA . LYS A 1 102 ? -16.659 1.102 14.317 1.00 76.38 102 LYS A CA 1
ATOM 828 C C . LYS A 1 102 ? -15.352 0.410 13.909 1.00 76.38 102 LYS A C 1
ATOM 830 O O . LYS A 1 102 ? -14.749 0.800 12.916 1.00 76.38 102 LYS A O 1
ATOM 835 N N . SER A 1 103 ? -14.940 -0.641 14.621 1.00 78.31 103 SER A N 1
ATOM 836 C CA . SER A 1 103 ? -13.783 -1.467 14.250 1.00 78.31 103 SER A CA 1
ATOM 837 C C . SER A 1 103 ? -14.000 -2.159 12.902 1.00 78.31 103 SER A C 1
ATOM 839 O O . SER A 1 103 ? -13.150 -2.060 12.022 1.00 78.31 103 SER A O 1
ATOM 841 N N . LYS A 1 104 ? -15.174 -2.767 12.682 1.00 81.25 104 LYS A N 1
ATOM 842 C CA . LYS A 1 104 ? -15.527 -3.407 11.405 1.00 81.25 104 LYS A CA 1
ATOM 843 C C . LYS A 1 104 ? -15.552 -2.410 10.240 1.00 81.25 104 LYS A C 1
ATOM 845 O O . LYS A 1 104 ? -15.084 -2.736 9.150 1.00 81.25 104 LYS A O 1
ATOM 850 N N . MET A 1 105 ? -16.059 -1.198 10.472 1.00 86.00 105 MET A N 1
ATOM 851 C CA . MET A 1 105 ? -16.020 -0.108 9.491 1.00 86.00 105 MET A CA 1
ATOM 852 C C . MET A 1 105 ? -14.573 0.219 9.095 1.00 86.00 105 MET A C 1
ATOM 854 O O . MET A 1 105 ? -14.236 0.153 7.916 1.00 86.00 105 MET A O 1
ATOM 858 N N . TRP A 1 106 ? -13.695 0.466 10.074 1.00 83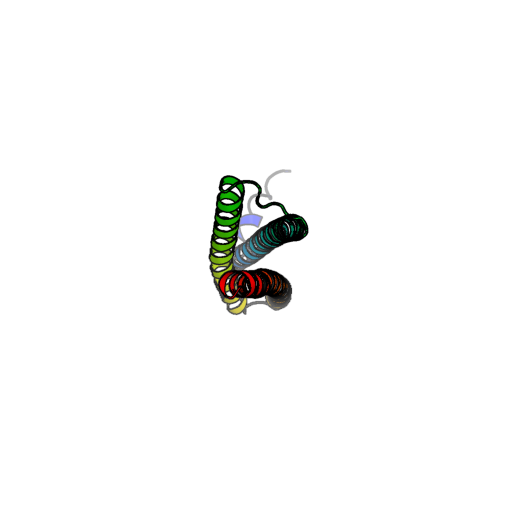.75 106 TRP A N 1
ATOM 859 C CA . TRP A 1 106 ? -12.281 0.755 9.815 1.00 83.75 106 TRP A CA 1
ATOM 860 C C . TRP A 1 106 ? -11.537 -0.406 9.154 1.00 83.75 106 TRP A C 1
ATOM 862 O O . TRP A 1 106 ? -10.758 -0.173 8.236 1.00 83.75 106 TRP A O 1
ATOM 872 N N . GLN A 1 107 ? -11.799 -1.652 9.556 1.00 85.00 107 GLN A N 1
ATOM 873 C CA . GLN A 1 107 ? -11.246 -2.829 8.879 1.00 85.00 107 GLN A CA 1
ATOM 874 C C . GLN A 1 107 ? -11.645 -2.860 7.402 1.00 85.00 107 GLN A C 1
ATOM 876 O O . GLN A 1 107 ? -10.801 -3.119 6.548 1.00 85.00 107 GLN A O 1
ATOM 881 N N . THR A 1 108 ? -12.911 -2.565 7.098 1.00 85.50 108 THR A N 1
ATOM 882 C CA . THR A 1 108 ? -13.423 -2.541 5.723 1.00 85.50 108 THR A CA 1
ATOM 883 C C . THR A 1 108 ? -12.754 -1.440 4.900 1.00 85.50 108 THR A C 1
ATOM 885 O O . THR A 1 108 ? -12.327 -1.690 3.774 1.00 85.50 108 THR A O 1
ATOM 888 N N . ASP A 1 109 ? -12.618 -0.235 5.454 1.00 85.81 109 ASP A N 1
ATOM 889 C CA . ASP A 1 109 ? -11.990 0.888 4.754 1.00 85.81 109 ASP A CA 1
ATOM 890 C C . ASP A 1 109 ? -10.490 0.667 4.532 1.00 85.81 109 ASP A C 1
ATOM 892 O O . ASP A 1 109 ? -10.006 0.819 3.410 1.00 85.81 109 ASP A O 1
ATOM 896 N N . LEU A 1 110 ? -9.759 0.220 5.557 1.00 85.50 110 LEU A N 1
ATOM 897 C CA . LEU A 1 110 ? -8.343 -0.134 5.432 1.00 85.50 110 LEU A CA 1
ATOM 898 C C . LEU A 1 110 ? -8.133 -1.276 4.430 1.00 85.50 110 LEU A C 1
ATOM 900 O O . LEU A 1 110 ? -7.168 -1.257 3.668 1.00 85.50 110 LEU A O 1
ATOM 904 N N . TRP A 1 111 ? -9.051 -2.245 4.376 1.00 86.88 111 TRP A N 1
ATOM 905 C CA . TRP A 1 111 ? -9.002 -3.324 3.391 1.00 86.88 111 TRP A CA 1
ATOM 906 C C . TRP A 1 111 ? -9.180 -2.814 1.959 1.00 86.88 111 TRP A C 1
ATOM 908 O O . TRP A 1 111 ? -8.398 -3.173 1.078 1.00 86.88 111 TRP A O 1
ATOM 918 N N . LYS A 1 112 ? -10.155 -1.927 1.721 1.00 88.81 112 LYS A N 1
ATOM 919 C CA . LYS A 1 112 ? -10.349 -1.286 0.409 1.00 88.81 112 LYS A CA 1
ATOM 920 C C . LYS A 1 112 ? -9.100 -0.528 -0.036 1.00 88.81 112 LYS A C 1
ATOM 922 O O . LYS A 1 112 ? -8.706 -0.626 -1.193 1.00 88.81 112 LYS A O 1
ATOM 927 N N . ILE A 1 113 ? -8.469 0.212 0.873 1.00 86.12 113 ILE A N 1
ATOM 928 C CA . ILE A 1 113 ? -7.240 0.962 0.587 1.00 86.12 113 ILE A CA 1
ATOM 929 C C . ILE A 1 113 ? -6.092 0.009 0.247 1.00 86.12 113 ILE A C 1
ATOM 931 O O . ILE A 1 113 ? -5.412 0.204 -0.757 1.00 86.12 113 ILE A O 1
ATOM 935 N N . LYS A 1 114 ? -5.918 -1.060 1.031 1.00 83.75 114 LYS A N 1
ATOM 936 C CA . LYS A 1 114 ? -4.916 -2.098 0.765 1.00 83.75 114 LYS A CA 1
ATOM 937 C C . LYS A 1 114 ? -5.100 -2.731 -0.620 1.00 83.75 114 LYS A C 1
ATOM 939 O O . LYS A 1 114 ? -4.116 -2.931 -1.331 1.00 83.75 114 LYS A O 1
ATOM 944 N N . LEU A 1 115 ? -6.340 -3.025 -1.018 1.00 87.88 115 LEU A N 1
ATOM 945 C CA . LEU A 1 115 ? -6.649 -3.546 -2.355 1.00 87.88 115 LEU A CA 1
ATOM 946 C C . LEU A 1 115 ? -6.294 -2.544 -3.457 1.00 87.88 115 LEU A C 1
ATOM 948 O O . LEU A 1 115 ? -5.658 -2.928 -4.433 1.00 87.88 115 LEU A O 1
ATOM 952 N N . LYS A 1 116 ? -6.640 -1.261 -3.286 1.00 86.31 116 LYS A N 1
ATOM 953 C CA . LYS A 1 116 ? -6.269 -0.203 -4.240 1.00 86.31 116 LYS A CA 1
ATOM 954 C C . LYS A 1 116 ? -4.755 -0.091 -4.413 1.00 86.31 116 LYS A C 1
ATOM 956 O O . LYS A 1 116 ? -4.285 -0.062 -5.543 1.00 86.31 116 LYS A O 1
ATOM 961 N N . LEU A 1 117 ? -4.001 -0.086 -3.312 1.00 84.25 117 LEU A N 1
ATOM 962 C CA . LEU A 1 117 ? -2.535 -0.077 -3.354 1.00 84.25 117 LEU A CA 1
ATOM 963 C C . LEU A 1 117 ? -1.984 -1.303 -4.089 1.00 84.25 117 LEU A C 1
ATOM 965 O O . LEU A 1 117 ? -1.085 -1.175 -4.911 1.00 84.25 117 LEU A O 1
ATOM 969 N N . SER A 1 118 ? -2.557 -2.483 -3.837 1.00 86.19 118 SER A N 1
ATOM 970 C CA . SER A 1 118 ? -2.139 -3.724 -4.503 1.00 86.19 118 SER A CA 1
ATOM 971 C C . SER A 1 118 ? -2.384 -3.670 -6.015 1.00 86.19 118 SER A C 1
ATOM 973 O O . SER A 1 118 ? -1.516 -4.068 -6.785 1.00 86.19 118 SER A O 1
ATOM 975 N N . TYR A 1 119 ? -3.528 -3.128 -6.441 1.00 87.94 119 TYR A N 1
ATOM 976 C CA . TYR A 1 119 ? -3.843 -2.927 -7.856 1.00 87.94 119 TYR A CA 1
ATOM 977 C C . TYR A 1 119 ? -2.863 -1.958 -8.532 1.00 87.94 119 TYR A C 1
ATOM 979 O O . TYR A 1 119 ? -2.348 -2.249 -9.608 1.00 87.94 119 TYR A O 1
ATOM 987 N N . PHE A 1 120 ? -2.552 -0.834 -7.881 1.00 82.12 120 PHE A N 1
ATOM 988 C CA . PHE A 1 120 ? -1.580 0.136 -8.394 1.00 82.12 120 PHE A CA 1
ATOM 989 C C . PHE A 1 120 ? -0.172 -0.457 -8.523 1.00 82.12 120 PHE A C 1
ATOM 991 O O . PHE A 1 120 ? 0.484 -0.264 -9.544 1.00 82.12 120 PHE A O 1
ATOM 998 N N . LEU A 1 121 ? 0.276 -1.224 -7.526 1.00 84.12 121 LEU A N 1
ATOM 999 C CA . LEU A 1 121 ? 1.560 -1.927 -7.585 1.00 84.12 121 LEU A CA 1
ATOM 1000 C C . LEU A 1 121 ? 1.592 -2.958 -8.717 1.00 84.12 121 LEU A C 1
ATOM 1002 O O . LEU A 1 121 ? 2.581 -3.044 -9.439 1.00 84.12 121 LEU A O 1
ATOM 1006 N N . GLN A 1 122 ? 0.510 -3.714 -8.912 1.00 87.06 122 GLN A N 1
ATOM 1007 C CA . GLN A 1 122 ? 0.407 -4.657 -10.025 1.00 87.06 122 GLN A CA 1
ATOM 1008 C C . GLN A 1 122 ? 0.494 -3.943 -11.380 1.00 87.06 122 GLN A C 1
ATOM 1010 O O . GLN A 1 122 ? 1.167 -4.433 -12.289 1.00 87.06 122 GLN A O 1
ATOM 1015 N N . HIS A 1 123 ? -0.153 -2.785 -11.512 1.00 82.69 123 HIS A N 1
ATOM 1016 C CA . HIS A 1 123 ? -0.075 -1.968 -12.718 1.00 82.69 123 HIS A CA 1
ATOM 1017 C C . HIS A 1 123 ? 1.363 -1.497 -12.983 1.00 82.69 123 HIS A C 1
ATOM 1019 O O . HIS A 1 123 ? 1.869 -1.670 -14.087 1.00 82.69 123 HIS A O 1
ATOM 1025 N N . LEU A 1 124 ? 2.062 -1.000 -11.957 1.00 81.19 124 LEU A N 1
ATOM 1026 C CA . LEU A 1 124 ? 3.472 -0.603 -12.046 1.00 81.19 124 LEU A CA 1
ATOM 1027 C C . LEU A 1 124 ? 4.380 -1.758 -12.496 1.00 81.19 124 LEU A C 1
ATOM 1029 O O . LEU A 1 124 ? 5.187 -1.591 -13.405 1.00 81.19 124 LEU A O 1
ATOM 1033 N N . ILE A 1 125 ? 4.223 -2.942 -11.899 1.00 84.25 12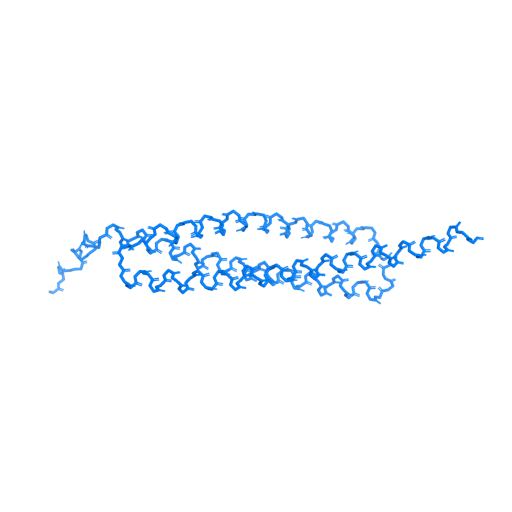5 ILE A N 1
ATOM 1034 C CA . ILE A 1 125 ? 4.992 -4.136 -12.280 1.00 84.25 125 ILE A CA 1
ATOM 1035 C C . ILE A 1 125 ? 4.726 -4.508 -13.742 1.00 84.25 125 ILE A C 1
ATOM 1037 O O . ILE A 1 125 ? 5.655 -4.867 -14.461 1.00 84.25 125 ILE A O 1
ATOM 1041 N N . SER A 1 126 ? 3.472 -4.405 -14.186 1.00 83.25 126 SER A N 1
ATOM 1042 C CA . SER A 1 126 ? 3.082 -4.725 -15.563 1.00 83.25 126 SER A CA 1
ATOM 1043 C C . SER A 1 126 ? 3.722 -3.765 -16.568 1.00 83.25 126 SER A C 1
ATOM 1045 O O . SER A 1 126 ? 4.245 -4.216 -17.583 1.00 83.25 126 SER A O 1
ATOM 1047 N N . GLU A 1 127 ? 3.753 -2.466 -16.262 1.00 78.56 127 GLU A N 1
ATOM 1048 C CA . GLU A 1 127 ? 4.428 -1.450 -17.082 1.00 78.56 127 GLU A CA 1
ATOM 1049 C C . GLU A 1 127 ? 5.940 -1.705 -17.172 1.00 78.56 127 GLU A C 1
ATOM 1051 O O . GLU A 1 127 ? 6.512 -1.704 -18.260 1.00 78.56 127 GLU A O 1
ATOM 1056 N N . ILE A 1 128 ? 6.599 -2.006 -16.047 1.00 79.44 128 ILE A N 1
ATOM 1057 C CA . ILE A 1 128 ? 8.035 -2.332 -16.032 1.00 79.44 128 ILE A CA 1
ATOM 1058 C C . ILE A 1 128 ? 8.316 -3.603 -16.848 1.00 79.44 128 ILE A C 1
ATOM 1060 O O . ILE A 1 128 ? 9.258 -3.638 -17.642 1.00 79.44 128 ILE A O 1
ATOM 1064 N N . ALA A 1 129 ? 7.493 -4.641 -16.687 1.00 81.00 129 ALA A N 1
ATOM 1065 C CA . ALA A 1 129 ? 7.625 -5.883 -17.441 1.00 81.00 129 ALA A CA 1
ATOM 1066 C C . ALA A 1 129 ? 7.432 -5.656 -18.948 1.00 81.00 129 ALA A C 1
ATOM 1068 O O . ALA A 1 129 ? 8.197 -6.195 -19.749 1.00 81.00 129 ALA A O 1
ATOM 1069 N N . PHE A 1 130 ? 6.463 -4.821 -19.336 1.00 78.94 130 PHE A N 1
ATOM 1070 C CA . PHE A 1 130 ? 6.239 -4.444 -20.729 1.00 78.94 130 PHE A CA 1
ATOM 1071 C C . PHE A 1 130 ? 7.473 -3.775 -21.343 1.00 78.94 130 PHE A C 1
ATOM 1073 O O . PHE A 1 130 ? 7.895 -4.158 -22.435 1.00 78.94 130 PHE A O 1
ATOM 1080 N N . LEU A 1 131 ? 8.108 -2.839 -20.626 1.00 74.06 131 LEU A N 1
ATOM 1081 C CA . LEU A 1 131 ? 9.360 -2.235 -21.088 1.00 74.06 131 LEU A CA 1
ATOM 1082 C C . LEU A 1 131 ? 10.457 -3.280 -21.257 1.00 74.06 131 LEU A C 1
ATOM 1084 O O . LEU A 1 131 ? 11.148 -3.272 -22.271 1.00 74.06 131 LEU A O 1
ATOM 1088 N N . TYR A 1 132 ? 10.617 -4.187 -20.293 1.00 76.31 132 TYR A N 1
ATOM 1089 C CA . TYR A 1 132 ? 11.656 -5.210 -20.364 1.00 76.31 132 TYR A CA 1
ATOM 1090 C C . TYR A 1 132 ? 11.491 -6.107 -21.597 1.00 76.31 132 TYR A C 1
ATOM 1092 O O . TYR A 1 132 ? 12.458 -6.330 -22.325 1.00 76.31 132 TYR A O 1
ATOM 1100 N N . VAL A 1 133 ? 10.265 -6.561 -21.876 1.00 78.50 133 VAL A N 1
ATOM 1101 C CA . VAL A 1 133 ? 9.956 -7.360 -23.072 1.00 78.50 133 VAL A CA 1
ATOM 1102 C C . VAL A 1 133 ? 10.238 -6.555 -24.341 1.00 78.50 133 VAL A C 1
ATOM 1104 O O . VAL A 1 133 ? 10.997 -7.001 -25.197 1.00 78.50 133 VAL A O 1
ATOM 1107 N N . HIS A 1 134 ? 9.713 -5.334 -24.438 1.00 72.62 134 HIS A N 1
ATOM 1108 C CA . HIS A 1 134 ? 9.818 -4.532 -25.656 1.00 72.62 134 HIS A CA 1
ATOM 1109 C C . HIS A 1 134 ? 11.258 -4.054 -25.944 1.00 72.62 134 HIS A C 1
ATOM 1111 O O . HIS A 1 134 ? 11.679 -3.978 -27.106 1.00 72.62 134 HIS A O 1
ATOM 1117 N N . TYR A 1 135 ? 12.040 -3.710 -24.917 1.00 71.31 135 TYR A N 1
ATOM 1118 C CA . TYR A 1 135 ? 13.454 -3.354 -25.082 1.00 71.31 135 TYR A CA 1
ATOM 1119 C C . TYR A 1 135 ? 14.335 -4.584 -25.292 1.00 71.31 135 TYR A C 1
ATOM 1121 O O . TYR A 1 135 ? 15.271 -4.512 -26.088 1.00 71.31 135 TYR A O 1
ATOM 1129 N N . GLY A 1 136 ? 14.019 -5.710 -24.647 1.00 70.81 136 GLY A N 1
ATOM 1130 C CA . GLY A 1 136 ? 14.680 -6.991 -24.883 1.00 70.81 136 GLY A CA 1
ATOM 1131 C C . GLY A 1 136 ? 14.539 -7.440 -26.337 1.00 70.81 136 GLY A C 1
ATOM 1132 O O . GLY A 1 136 ? 15.538 -7.723 -26.993 1.00 70.81 136 GLY A O 1
ATOM 1133 N N . GLU A 1 137 ? 13.323 -7.400 -26.886 1.00 69.81 137 GLU A N 1
ATOM 1134 C CA . GLU A 1 137 ? 13.059 -7.707 -28.297 1.00 69.81 137 GLU A CA 1
ATOM 1135 C C . GLU A 1 137 ? 13.817 -6.774 -29.251 1.00 69.81 137 GLU A C 1
ATOM 1137 O O . GLU A 1 137 ? 14.409 -7.226 -30.237 1.00 69.81 137 GLU A O 1
ATOM 1142 N N . ARG A 1 138 ? 13.867 -5.469 -28.951 1.00 67.44 138 ARG A N 1
ATOM 1143 C CA . ARG A 1 138 ? 14.646 -4.506 -29.746 1.00 67.44 138 ARG A CA 1
ATOM 1144 C C . ARG A 1 138 ? 16.146 -4.777 -29.696 1.00 67.44 138 ARG A C 1
ATOM 1146 O O . ARG A 1 138 ? 16.784 -4.726 -30.743 1.00 67.44 138 ARG A O 1
ATOM 1153 N N . MET A 1 139 ? 16.699 -5.065 -28.519 1.00 62.72 139 MET A N 1
ATOM 1154 C CA . MET A 1 139 ? 18.116 -5.409 -28.366 1.00 62.72 139 MET A CA 1
ATOM 1155 C C . MET A 1 139 ? 18.460 -6.663 -29.167 1.00 62.72 139 MET A C 1
ATOM 1157 O O . MET A 1 139 ? 19.397 -6.634 -29.958 1.00 62.72 139 MET A O 1
ATOM 1161 N N . LEU A 1 140 ? 17.652 -7.721 -29.052 1.00 68.12 140 LEU A N 1
ATOM 1162 C CA . LEU A 1 140 ? 17.831 -8.945 -29.835 1.00 68.12 140 LEU A CA 1
ATOM 1163 C C . LEU A 1 140 ? 17.789 -8.662 -31.344 1.00 68.12 140 LEU A C 1
ATOM 1165 O O . LEU A 1 140 ? 18.644 -9.129 -32.088 1.00 68.12 140 LEU A O 1
ATOM 1169 N N . THR A 1 141 ? 16.851 -7.832 -31.799 1.00 71.62 141 THR A N 1
ATOM 1170 C CA . THR A 1 141 ? 16.734 -7.472 -33.222 1.00 71.62 141 THR A CA 1
ATOM 1171 C C . THR A 1 141 ? 17.954 -6.702 -33.747 1.00 71.62 141 THR A C 1
ATOM 1173 O O . THR A 1 141 ? 18.302 -6.835 -34.918 1.00 71.62 141 THR A O 1
ATOM 1176 N N . ILE A 1 142 ? 18.600 -5.885 -32.907 1.00 71.31 142 ILE A N 1
ATOM 1177 C CA . ILE A 1 142 ? 19.806 -5.126 -33.273 1.00 71.31 142 ILE A CA 1
ATOM 1178 C C . ILE A 1 142 ? 21.051 -6.018 -33.230 1.00 71.31 142 ILE A C 1
ATOM 1180 O O . ILE A 1 142 ? 21.892 -5.910 -34.112 1.00 71.31 142 ILE A O 1
ATOM 1184 N N . SER A 1 143 ? 21.180 -6.889 -32.226 1.00 70.88 143 SER A N 1
ATOM 1185 C CA . SER A 1 143 ? 22.369 -7.730 -32.029 1.00 70.88 143 SER A CA 1
ATOM 1186 C C . SER A 1 143 ? 22.477 -8.908 -33.000 1.00 70.88 143 SER A C 1
ATOM 1188 O O . SER A 1 143 ? 23.575 -9.420 -33.193 1.00 70.88 143 SER A O 1
ATOM 1190 N N . PHE A 1 144 ? 21.362 -9.353 -33.586 1.00 67.06 144 PHE A N 1
ATOM 1191 C CA . PHE A 1 144 ? 21.319 -10.459 -34.554 1.00 67.06 144 PHE A CA 1
ATOM 1192 C C . PHE A 1 144 ? 21.148 -9.997 -36.016 1.00 67.06 144 PHE A C 1
ATOM 1194 O O . PHE A 1 144 ? 20.823 -10.811 -36.883 1.00 67.06 144 PHE A O 1
ATOM 1201 N N . LYS A 1 145 ? 21.367 -8.706 -36.290 1.00 50.31 145 LYS A N 1
ATOM 1202 C CA . LYS A 1 145 ? 21.553 -8.146 -37.637 1.00 50.31 145 LYS A CA 1
ATOM 1203 C C . LYS A 1 145 ? 23.031 -7.913 -37.912 1.00 50.31 145 LYS A C 1
ATOM 1205 O O . LYS A 1 145 ? 23.420 -8.119 -39.080 1.00 50.31 145 LYS A O 1
#

Secondary structure (DSSP, 8-state):
---SSSSSGGGS-HHHHHHHHHHHHHHHHHHHHHHHHHHHHHHHHHHHHHHHTT----HHHHHHHH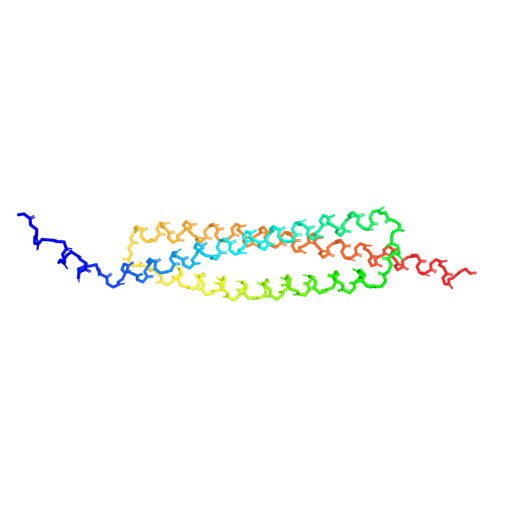HHHHHHHHHHHHHHHHHHHHHHHHHH--S-HHHHHHHHHHHHHHHHHHHHHHHHHHHHHHHHHHHHHHHHHHHHHHHT-

Organism: Photinus pyralis (NCBI:txid7054)

pLDDT: mean 74.08, std 13.78, range [42.0, 90.06]

Radius of gyration: 23.48 Å; chains: 1; bounding box: 44×41×76 Å

Sequence (145 aa):
MSRNIITITKWVPLQTEESKNVFLKCNHLRTAAQDLLQSLGTFLSEFQQKNGWKSYQTLSNNELIIENLEAITDTAHELKKSFFNAFRELGQNRQMAIKKVKSKMWQTDLWKIKLKLSYFLQHLISEIAFLYVHYGERMLTISFK

Foldseek 3Di:
DDDPPPPPVVPPPPLNVLLVVLVVLLVVLLVLLVVLLVLLVVLVVVVCVCVVDDPPDDPVVVVVNVVSVVVSVVSVVVSVVSLVVSLVSLVVSDDDPVSVVVSVVSVVSSVVSVVSVVVSVVVVVVVVVVCCVVVVVVVVVVVVD